Protein AF-W2Y276-F1 (afdb_monomer)

Mean predicted aligned error: 11.39 Å

Foldseek 3Di:
DDDPVVVVVVCVVVVVPVVVVVVVVVVVVCVVAPPVLVVLLLLLVLLLLQLCVVPPVLFFDPVQVVPDDPVQWDDPVPRDTTGDSVSSSVCCVVCVPDQGGDPVRDDPVSVVVVQVPDADPVRHHDDPVVVVSSVVSVVVSVD

Solvent-accessible surface area (backbone atoms only — not comparable to full-atom values): 8302 Å² total; per-residue (Å²): 133,80,78,61,64,68,71,51,50,62,52,62,76,69,62,65,48,74,70,48,55,53,51,49,51,49,51,52,56,57,68,74,46,55,70,70,57,50,52,51,25,48,53,35,39,17,47,50,51,26,48,31,56,70,78,40,48,78,29,39,20,70,66,45,62,71,66,61,50,77,87,28,46,39,80,68,84,79,87,47,74,33,51,36,44,68,39,43,41,51,47,50,70,78,37,76,87,58,60,65,53,29,73,90,63,52,53,73,66,56,53,52,49,51,63,71,67,50,58,35,100,86,71,42,74,60,59,69,68,57,56,51,50,43,53,53,11,48,59,62,72,79,108

Structure (mmCIF, N/CA/C/O backbone):
data_AF-W2Y276-F1
#
_entry.id   AF-W2Y276-F1
#
loop_
_atom_site.group_PDB
_atom_site.id
_atom_site.type_symbol
_atom_site.label_atom_id
_atom_site.label_alt_id
_atom_site.label_comp_id
_atom_site.label_asym_id
_atom_site.label_entity_id
_atom_site.label_seq_id
_atom_site.pdbx_PDB_ins_code
_atom_site.Cartn_x
_atom_site.Cartn_y
_atom_site.Cartn_z
_atom_site.occupancy
_atom_site.B_iso_or_equiv
_atom_site.auth_seq_id
_atom_site.auth_comp_id
_atom_site.auth_asym_id
_atom_site.auth_atom_id
_atom_site.pdbx_PDB_model_num
ATOM 1 N N . MET A 1 1 ? 47.615 -17.924 18.553 1.00 43.09 1 MET A N 1
ATOM 2 C CA . MET A 1 1 ? 47.597 -17.860 17.083 1.00 43.09 1 MET A CA 1
ATOM 3 C C . MET A 1 1 ? 47.116 -16.460 16.778 1.00 43.09 1 MET A C 1
ATOM 5 O O . MET A 1 1 ? 45.918 -16.212 16.811 1.00 43.09 1 MET A O 1
ATOM 9 N N . GLU A 1 2 ? 48.075 -15.536 16.759 1.00 45.12 2 GLU A N 1
ATOM 10 C CA . GLU A 1 2 ? 47.849 -14.126 16.449 1.00 45.12 2 GLU A CA 1
ATOM 11 C C . GLU A 1 2 ? 47.286 -14.057 15.032 1.00 45.12 2 GLU A C 1
ATOM 13 O O . GLU A 1 2 ? 47.772 -14.748 14.137 1.00 45.12 2 GLU A O 1
ATOM 18 N N . LEU A 1 3 ? 46.184 -13.328 14.876 1.00 49.22 3 LEU A N 1
ATOM 19 C CA . LEU A 1 3 ? 45.685 -12.982 13.558 1.00 49.22 3 LEU A CA 1
ATOM 20 C C . LEU A 1 3 ? 46.726 -12.052 12.950 1.00 49.22 3 LEU A C 1
ATOM 22 O O . LEU A 1 3 ? 47.004 -10.998 13.515 1.00 49.22 3 LEU A O 1
ATOM 26 N N . ASP A 1 4 ? 47.310 -12.529 11.862 1.00 52.59 4 ASP A N 1
ATOM 27 C CA . ASP A 1 4 ? 48.303 -11.875 11.029 1.00 52.59 4 ASP A CA 1
ATOM 28 C C . ASP A 1 4 ? 47.882 -10.426 10.738 1.00 52.59 4 ASP A C 1
ATOM 30 O O . ASP A 1 4 ? 46.882 -10.192 10.053 1.00 52.59 4 ASP A O 1
ATOM 34 N N . GLU A 1 5 ? 48.580 -9.456 11.337 1.00 55.66 5 GLU A N 1
ATOM 35 C CA . GLU A 1 5 ? 48.293 -8.022 11.168 1.00 55.66 5 GLU A CA 1
ATOM 36 C C . GLU A 1 5 ? 48.428 -7.584 9.701 1.00 55.66 5 GLU A C 1
ATOM 38 O O . GLU A 1 5 ? 47.757 -6.646 9.274 1.00 55.66 5 GLU A O 1
ATOM 43 N N . GLU A 1 6 ? 49.183 -8.346 8.907 1.00 52.84 6 GLU A N 1
ATOM 44 C CA . GLU A 1 6 ? 49.385 -8.148 7.471 1.00 52.84 6 GLU A CA 1
ATOM 45 C C . GLU A 1 6 ? 48.077 -8.344 6.676 1.00 52.84 6 GLU A C 1
ATOM 47 O O . GLU A 1 6 ? 47.782 -7.604 5.742 1.00 52.84 6 GLU A O 1
ATOM 52 N N . ALA A 1 7 ? 47.196 -9.249 7.123 1.00 52.47 7 ALA A N 1
ATOM 53 C CA . ALA A 1 7 ? 45.885 -9.444 6.505 1.00 52.47 7 ALA A CA 1
ATOM 54 C C . ALA A 1 7 ? 44.876 -8.342 6.864 1.00 52.47 7 ALA A C 1
ATOM 56 O O . ALA A 1 7 ? 43.783 -8.329 6.309 1.00 52.47 7 ALA A O 1
ATOM 57 N N . LYS A 1 8 ? 45.186 -7.455 7.816 1.00 50.66 8 LYS A N 1
ATOM 58 C CA . LYS A 1 8 ? 44.346 -6.302 8.168 1.00 50.66 8 LYS A CA 1
ATOM 59 C C . LYS A 1 8 ? 44.748 -5.057 7.379 1.00 50.66 8 LYS A C 1
ATOM 61 O O . LYS A 1 8 ? 43.860 -4.325 6.954 1.00 50.66 8 LYS A O 1
ATOM 66 N N . GLU A 1 9 ? 46.046 -4.864 7.145 1.00 50.53 9 GLU A N 1
ATOM 67 C CA . GLU A 1 9 ? 46.570 -3.749 6.344 1.00 50.53 9 GLU A CA 1
ATOM 68 C C . GLU A 1 9 ? 46.133 -3.827 4.871 1.00 50.53 9 GLU A C 1
ATOM 70 O O . GLU A 1 9 ? 45.728 -2.807 4.316 1.00 50.53 9 GLU A O 1
ATOM 75 N N . ASP A 1 10 ? 46.057 -5.025 4.277 1.00 49.03 10 ASP A N 1
ATOM 76 C CA . ASP A 1 10 ? 45.583 -5.213 2.890 1.00 49.03 10 ASP A CA 1
ATOM 77 C C . ASP A 1 10 ? 44.111 -4.788 2.676 1.00 49.03 10 ASP A C 1
ATOM 79 O O . ASP A 1 10 ? 43.718 -4.360 1.586 1.00 49.03 10 ASP A O 1
ATOM 83 N N . PHE A 1 11 ? 43.264 -4.886 3.712 1.00 49.56 11 PHE A N 1
ATOM 84 C CA . PHE A 1 11 ? 41.872 -4.419 3.628 1.00 49.56 11 PHE A CA 1
ATOM 85 C C . PHE A 1 11 ? 41.758 -2.894 3.732 1.00 49.56 11 PHE A C 1
ATOM 87 O O . PHE A 1 11 ? 40.855 -2.317 3.120 1.00 49.56 11 PHE A O 1
ATOM 94 N N . ASP A 1 12 ? 42.667 -2.249 4.465 1.00 52.09 12 ASP A N 1
ATOM 95 C CA . ASP A 1 12 ? 42.699 -0.795 4.625 1.00 52.09 12 ASP A CA 1
ATOM 96 C C . ASP A 1 12 ? 43.388 -0.098 3.428 1.00 52.09 12 ASP A C 1
ATOM 98 O O . ASP A 1 12 ? 42.962 0.989 3.026 1.00 52.09 12 ASP A O 1
ATOM 102 N N . GLU A 1 13 ? 44.380 -0.728 2.779 1.00 52.88 13 GLU A N 1
ATOM 103 C CA . GLU A 1 13 ? 45.122 -0.159 1.635 1.00 52.88 13 GLU A CA 1
ATOM 104 C C . GLU A 1 13 ? 44.274 -0.045 0.349 1.00 52.88 13 GLU A C 1
ATOM 106 O O . GLU A 1 13 ? 44.487 0.847 -0.478 1.00 52.88 13 GLU A O 1
ATOM 111 N N . HIS A 1 14 ? 43.240 -0.878 0.193 1.00 50.50 14 HIS A N 1
ATOM 112 C CA . HIS A 1 14 ? 42.338 -0.836 -0.965 1.00 50.50 14 HIS A CA 1
ATOM 113 C C . HIS A 1 14 ? 41.112 0.073 -0.810 1.00 50.50 14 HIS A C 1
ATOM 115 O O . HIS A 1 14 ? 40.259 0.098 -1.698 1.00 50.50 14 HIS A O 1
ATOM 121 N N . GLY A 1 15 ? 41.016 0.856 0.270 1.00 46.41 15 GLY A N 1
ATOM 122 C CA . GLY A 1 15 ? 39.964 1.869 0.423 1.00 46.41 15 GLY A CA 1
ATOM 123 C C . GLY A 1 15 ? 38.539 1.305 0.489 1.00 46.41 15 GLY A C 1
ATOM 124 O O . GLY A 1 15 ? 37.578 2.068 0.426 1.00 46.41 15 GLY A O 1
ATOM 125 N N . LEU A 1 16 ? 38.389 -0.011 0.675 1.00 50.06 16 LEU A N 1
ATOM 126 C CA . LEU A 1 16 ? 37.110 -0.702 0.854 1.00 50.06 16 LEU A CA 1
ATOM 127 C C . LEU A 1 16 ? 36.616 -0.567 2.305 1.00 50.06 16 LEU A C 1
ATOM 129 O O . LEU A 1 16 ? 36.097 -1.513 2.902 1.00 50.06 16 LEU A O 1
ATOM 133 N N . GLY A 1 17 ? 36.789 0.621 2.890 1.00 49.16 17 GLY A N 1
ATOM 134 C CA . GLY A 1 17 ? 36.160 0.979 4.153 1.00 49.16 17 GLY A CA 1
ATOM 135 C C . GLY A 1 17 ? 34.643 0.881 4.000 1.00 49.16 17 GLY A C 1
ATOM 136 O O . GLY A 1 17 ? 34.104 1.158 2.931 1.00 49.16 17 GLY A O 1
ATOM 137 N N . GLY A 1 18 ? 33.934 0.477 5.056 1.00 53.69 18 GLY A N 1
ATOM 138 C CA . GLY A 1 18 ? 32.495 0.165 5.010 1.00 53.69 18 GLY A CA 1
ATOM 139 C C . GLY A 1 18 ? 31.577 1.242 4.399 1.00 53.69 18 GLY A C 1
ATOM 140 O O . GLY A 1 18 ? 30.468 0.913 3.987 1.00 53.69 18 GLY A O 1
ATOM 141 N N . GLU A 1 19 ? 32.035 2.492 4.273 1.00 56.81 19 GLU A N 1
ATOM 142 C CA . GLU A 1 19 ? 31.336 3.570 3.557 1.00 56.81 19 GLU A CA 1
ATOM 143 C C . GLU A 1 19 ? 31.265 3.353 2.028 1.00 56.81 19 GLU A C 1
ATOM 145 O O . GLU A 1 19 ? 30.272 3.732 1.404 1.00 56.81 19 GLU A O 1
ATOM 150 N N . ASP A 1 20 ? 32.262 2.698 1.419 1.00 70.56 20 ASP A N 1
ATOM 151 C CA . ASP A 1 20 ? 32.303 2.412 -0.024 1.00 70.56 20 ASP A CA 1
ATOM 152 C C . ASP A 1 20 ? 31.335 1.279 -0.401 1.00 70.56 20 ASP A C 1
ATOM 154 O O . ASP A 1 20 ? 30.623 1.353 -1.404 1.00 70.56 20 ASP A O 1
ATOM 158 N N . LEU A 1 21 ? 31.190 0.264 0.457 1.00 75.31 21 LEU A N 1
ATOM 159 C CA . LEU A 1 21 ? 30.235 -0.820 0.222 1.00 75.31 21 LEU A CA 1
ATOM 160 C C . LEU A 1 21 ? 28.781 -0.326 0.284 1.00 75.31 21 LEU A C 1
ATOM 162 O O . LEU A 1 21 ? 27.975 -0.689 -0.575 1.00 75.31 21 LEU A O 1
ATOM 166 N N . ASP A 1 22 ? 28.439 0.525 1.254 1.00 77.44 22 ASP A N 1
ATOM 167 C CA . ASP A 1 22 ? 27.102 1.122 1.349 1.00 77.44 22 ASP A CA 1
ATOM 168 C C . ASP A 1 22 ? 26.806 2.027 0.142 1.00 77.44 22 ASP A C 1
ATOM 170 O O . ASP A 1 22 ? 25.717 1.955 -0.438 1.00 77.44 22 ASP A O 1
ATOM 174 N N . ALA A 1 23 ? 27.786 2.819 -0.304 1.00 75.56 23 ALA A N 1
ATOM 175 C CA . ALA A 1 23 ? 27.665 3.643 -1.504 1.00 75.56 23 ALA A CA 1
ATOM 176 C C . ALA A 1 23 ? 27.480 2.796 -2.775 1.00 75.56 23 ALA A C 1
ATOM 178 O O . ALA A 1 23 ? 26.628 3.110 -3.610 1.00 75.56 23 ALA A O 1
ATOM 179 N N . GLN A 1 24 ? 28.213 1.689 -2.909 1.00 73.50 24 GLN A N 1
ATOM 180 C CA . GLN A 1 24 ? 28.071 0.749 -4.022 1.00 73.50 24 GLN A CA 1
ATOM 181 C C . GLN A 1 24 ? 26.726 0.014 -3.989 1.00 73.50 24 GLN A C 1
ATOM 183 O O . GLN A 1 24 ? 26.083 -0.147 -5.030 1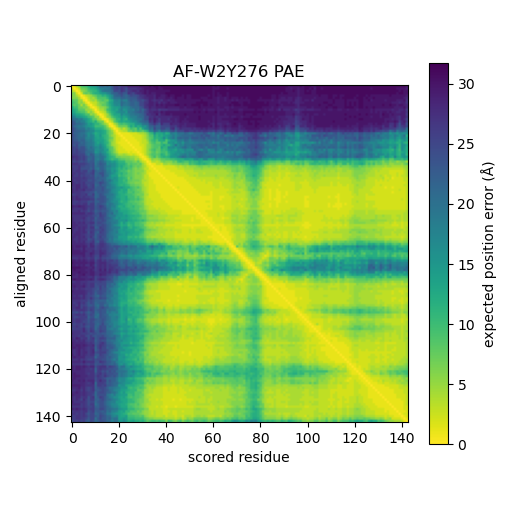.00 73.50 24 GLN A O 1
ATOM 188 N N . ILE A 1 25 ? 26.248 -0.383 -2.808 1.00 71.38 25 ILE A N 1
ATOM 189 C CA . ILE A 1 25 ? 24.921 -0.980 -2.629 1.00 71.38 25 ILE A CA 1
ATOM 190 C C . ILE A 1 25 ? 23.834 0.015 -3.043 1.00 71.38 25 ILE A C 1
ATOM 192 O O . ILE A 1 25 ? 22.909 -0.361 -3.769 1.00 71.38 25 ILE A O 1
ATOM 196 N N . GLU A 1 26 ? 23.935 1.278 -2.628 1.00 70.94 26 GLU A N 1
ATOM 197 C CA . GLU A 1 26 ? 22.985 2.315 -3.034 1.00 70.94 26 GLU A CA 1
ATOM 198 C C . GLU A 1 26 ? 23.080 2.632 -4.532 1.00 70.94 26 GLU A C 1
ATOM 200 O O . GLU A 1 26 ? 22.047 2.750 -5.195 1.00 70.94 26 GLU A O 1
ATOM 205 N N . ALA A 1 27 ? 24.279 2.647 -5.117 1.00 68.94 27 ALA A N 1
ATOM 206 C CA . ALA A 1 27 ? 24.467 2.793 -6.559 1.00 68.94 27 ALA A CA 1
ATOM 207 C C . ALA A 1 27 ? 23.792 1.648 -7.334 1.00 68.94 27 ALA A C 1
ATOM 209 O O . ALA A 1 27 ? 23.027 1.892 -8.271 1.00 68.94 27 ALA A O 1
ATOM 210 N N . VAL A 1 28 ? 23.977 0.397 -6.905 1.00 67.00 28 VAL A N 1
ATOM 211 C CA . VAL A 1 28 ? 23.333 -0.777 -7.510 1.00 67.00 28 VAL A CA 1
ATOM 212 C C . VAL A 1 28 ? 21.813 -0.726 -7.335 1.00 67.00 28 VAL A C 1
ATOM 214 O O . VAL A 1 28 ? 21.084 -0.912 -8.310 1.00 67.00 28 VAL A O 1
ATOM 217 N N . LYS A 1 29 ? 21.300 -0.407 -6.140 1.00 64.88 29 LYS A N 1
ATOM 218 C CA . LYS A 1 29 ? 19.852 -0.232 -5.909 1.00 64.88 29 LYS A CA 1
ATOM 219 C C . LYS A 1 29 ? 19.261 0.856 -6.804 1.00 64.88 29 LYS A C 1
ATOM 221 O O . LYS A 1 29 ? 18.194 0.646 -7.385 1.00 64.88 29 LYS A O 1
ATOM 226 N N . SER A 1 30 ? 19.962 1.982 -6.943 1.00 62.66 30 SER A N 1
ATOM 227 C CA . SER A 1 30 ? 19.536 3.114 -7.769 1.00 62.66 30 SER A CA 1
ATOM 228 C C . SER A 1 30 ? 19.524 2.785 -9.269 1.00 62.66 30 SER A C 1
ATOM 230 O O . SER A 1 30 ? 18.701 3.324 -10.009 1.00 62.66 30 SER A O 1
ATOM 232 N N . ASN A 1 31 ? 20.352 1.826 -9.697 1.00 63.34 31 ASN A N 1
ATOM 233 C CA . ASN A 1 31 ? 20.427 1.346 -11.077 1.00 63.34 31 ASN A CA 1
ATOM 234 C C . ASN A 1 31 ? 19.399 0.253 -11.428 1.00 63.34 31 ASN A C 1
ATOM 236 O O . ASN A 1 31 ? 19.079 0.078 -12.602 1.00 63.34 31 ASN A O 1
ATOM 240 N N . ILE A 1 32 ? 18.854 -0.484 -10.451 1.00 69.44 32 ILE A N 1
ATOM 241 C CA . ILE A 1 32 ? 17.925 -1.603 -10.723 1.00 69.44 32 ILE A CA 1
ATOM 242 C C . ILE A 1 32 ? 16.503 -1.110 -11.034 1.00 69.44 32 ILE A C 1
ATOM 244 O O . ILE A 1 32 ? 15.782 -1.737 -11.813 1.00 69.44 32 ILE A O 1
ATOM 248 N N . ILE A 1 33 ? 16.066 0.004 -10.436 1.00 77.31 33 ILE A N 1
ATOM 249 C CA . ILE A 1 33 ? 14.708 0.534 -10.621 1.00 77.31 33 ILE A CA 1
ATOM 250 C C . ILE A 1 33 ? 14.774 2.035 -10.868 1.00 77.31 33 ILE A C 1
ATOM 252 O O . ILE A 1 33 ? 15.081 2.811 -9.969 1.00 77.31 33 ILE A O 1
ATOM 256 N N . GLY A 1 34 ? 14.375 2.464 -12.067 1.00 80.75 34 GLY A N 1
ATOM 257 C CA . GLY A 1 34 ? 14.252 3.889 -12.367 1.00 80.75 34 GLY A CA 1
ATOM 258 C C . GLY A 1 34 ? 13.300 4.609 -11.399 1.00 80.75 34 GLY A C 1
ATOM 259 O O . GLY A 1 34 ? 12.258 4.074 -11.007 1.00 80.75 34 GLY A O 1
ATOM 260 N N . SER A 1 35 ? 13.617 5.859 -11.059 1.00 82.19 35 SER A N 1
ATOM 261 C CA . SER A 1 35 ? 12.896 6.686 -10.070 1.00 82.19 35 SER A CA 1
ATOM 262 C C . SER A 1 35 ? 11.375 6.756 -10.286 1.00 82.19 35 SER A C 1
ATOM 264 O O . SER A 1 35 ? 10.583 6.720 -9.335 1.00 82.19 35 SER A O 1
ATOM 266 N N . LYS A 1 36 ? 10.941 6.798 -11.551 1.00 86.44 36 LYS A N 1
ATOM 267 C CA . LYS A 1 36 ? 9.525 6.767 -11.942 1.00 86.44 36 LYS A CA 1
ATOM 268 C C . LYS A 1 36 ? 8.845 5.462 -11.522 1.00 86.44 36 LYS A C 1
ATOM 270 O O . LYS A 1 36 ? 7.744 5.489 -10.972 1.00 86.44 36 LYS A O 1
ATOM 275 N N . THR A 1 37 ? 9.505 4.335 -11.758 1.00 85.62 37 THR A N 1
ATOM 276 C CA . THR A 1 37 ? 9.012 2.999 -11.412 1.00 85.62 37 THR A CA 1
ATOM 277 C C . THR A 1 37 ? 9.002 2.803 -9.896 1.00 85.62 37 THR A C 1
ATOM 279 O O . THR A 1 37 ? 7.994 2.357 -9.353 1.00 85.62 37 THR A O 1
ATOM 282 N N . ALA A 1 38 ? 10.045 3.253 -9.191 1.00 84.81 38 ALA A N 1
ATOM 283 C CA . ALA A 1 38 ? 10.082 3.235 -7.727 1.00 84.81 38 ALA A CA 1
ATOM 284 C C . ALA A 1 38 ? 8.912 4.033 -7.119 1.00 84.81 38 ALA A C 1
ATOM 286 O O . ALA A 1 38 ? 8.199 3.554 -6.236 1.00 84.81 38 ALA A O 1
ATOM 287 N N . THR A 1 39 ? 8.630 5.220 -7.663 1.00 87.56 39 THR A N 1
ATOM 288 C CA . THR A 1 39 ? 7.478 6.036 -7.247 1.00 87.56 39 THR A CA 1
ATOM 289 C C . THR A 1 39 ? 6.144 5.333 -7.513 1.00 87.56 39 THR A C 1
ATOM 291 O O . THR A 1 39 ? 5.222 5.420 -6.698 1.00 87.56 39 THR A O 1
ATOM 294 N N . MET A 1 40 ? 6.020 4.626 -8.640 1.00 89.69 40 MET A N 1
ATOM 295 C CA . MET A 1 40 ? 4.825 3.845 -8.960 1.00 89.69 40 MET A CA 1
ATOM 296 C C . MET A 1 40 ? 4.595 2.726 -7.938 1.00 89.69 40 MET A C 1
ATOM 298 O O . MET A 1 40 ? 3.468 2.565 -7.464 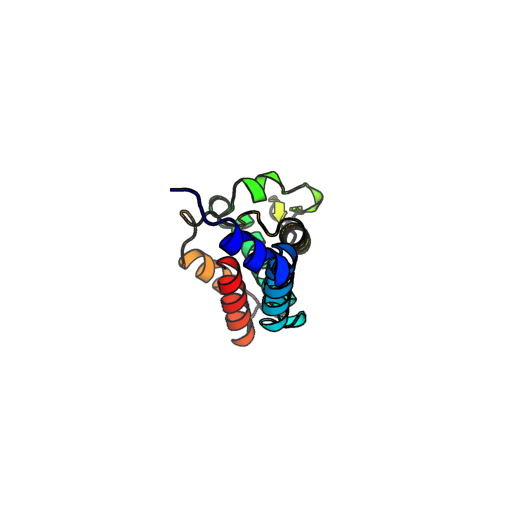1.00 89.69 40 MET A O 1
ATOM 302 N N . TYR A 1 41 ? 5.649 2.004 -7.554 1.00 90.06 41 TYR A N 1
ATOM 303 C CA . TYR A 1 41 ? 5.562 0.948 -6.547 1.00 90.06 41 TYR A CA 1
ATOM 304 C C . TYR A 1 41 ? 5.210 1.496 -5.170 1.00 90.06 41 TYR A C 1
ATOM 306 O O . TYR A 1 41 ? 4.278 0.990 -4.552 1.00 90.06 41 TYR A O 1
ATOM 314 N N . LEU A 1 42 ? 5.844 2.587 -4.731 1.00 90.19 42 LEU A N 1
ATOM 315 C CA . LEU A 1 42 ? 5.502 3.238 -3.462 1.00 90.19 42 LEU A CA 1
ATOM 316 C C . LEU A 1 42 ? 4.028 3.649 -3.403 1.00 90.19 42 LEU A C 1
ATOM 318 O O . LEU A 1 42 ? 3.366 3.436 -2.389 1.00 90.19 42 LEU A O 1
ATOM 322 N N . ARG A 1 43 ? 3.473 4.180 -4.498 1.00 90.62 43 ARG A N 1
ATOM 323 C CA . ARG A 1 43 ? 2.039 4.504 -4.574 1.00 90.62 43 ARG A CA 1
ATOM 324 C C . ARG A 1 43 ? 1.149 3.261 -4.529 1.00 90.62 43 ARG A C 1
ATOM 326 O O . ARG A 1 43 ? 0.098 3.304 -3.894 1.00 90.62 43 ARG A O 1
ATOM 333 N N . GLY A 1 44 ? 1.546 2.177 -5.196 1.00 91.56 44 GLY A N 1
ATOM 334 C CA . GLY A 1 44 ? 0.840 0.894 -5.142 1.00 91.56 44 GLY A CA 1
ATOM 335 C C . GLY A 1 44 ? 0.820 0.310 -3.728 1.00 91.56 44 GLY A C 1
ATOM 336 O O . GLY A 1 44 ? -0.251 -0.015 -3.219 1.00 91.56 44 GLY A O 1
ATOM 337 N N . MET A 1 45 ? 1.978 0.282 -3.064 1.00 92.50 45 MET A N 1
ATOM 338 C CA . MET A 1 45 ? 2.119 -0.142 -1.669 1.00 92.50 45 MET A CA 1
ATOM 339 C C . MET A 1 45 ? 1.281 0.731 -0.733 1.00 92.50 45 MET A C 1
ATOM 341 O O . MET A 1 45 ? 0.495 0.207 0.046 1.00 92.50 45 MET A O 1
ATOM 345 N N . SER A 1 46 ? 1.353 2.058 -0.871 1.00 91.94 46 SER A N 1
ATOM 346 C CA . SER A 1 46 ? 0.597 2.989 -0.021 1.00 91.94 46 SER A CA 1
ATOM 347 C C . SER A 1 46 ? -0.915 2.767 -0.109 1.00 91.94 46 SER A C 1
ATOM 349 O O . SER A 1 46 ? -1.608 2.785 0.904 1.00 91.94 46 SER A O 1
ATOM 351 N N . ARG A 1 47 ? -1.435 2.506 -1.317 1.00 92.25 47 ARG A N 1
ATOM 352 C CA . ARG A 1 47 ? -2.850 2.153 -1.510 1.00 92.25 47 ARG A CA 1
ATOM 353 C C . ARG A 1 47 ? -3.206 0.813 -0.885 1.00 92.25 47 ARG A C 1
ATOM 355 O O . ARG A 1 47 ? -4.288 0.690 -0.325 1.00 92.25 47 ARG A O 1
ATOM 362 N N . TYR A 1 48 ? -2.321 -0.176 -0.978 1.00 93.00 48 TYR A N 1
ATOM 363 C CA . TYR A 1 48 ? -2.560 -1.472 -0.353 1.00 93.00 48 TYR A CA 1
ATOM 364 C C . TYR A 1 48 ? -2.605 -1.374 1.174 1.00 93.00 48 TYR A C 1
ATOM 366 O O . TYR A 1 48 ? -3.506 -1.925 1.795 1.00 93.00 48 TYR A O 1
ATOM 374 N N . ILE A 1 49 ? -1.689 -0.615 1.773 1.00 93.06 49 ILE A N 1
ATOM 375 C CA . ILE A 1 49 ? -1.677 -0.360 3.216 1.00 93.06 49 ILE A CA 1
ATOM 376 C C . ILE A 1 49 ? -2.934 0.396 3.661 1.00 93.06 49 ILE A C 1
ATOM 378 O O . ILE A 1 49 ? -3.549 0.011 4.652 1.00 93.06 49 ILE A O 1
ATOM 382 N N . ALA A 1 50 ? -3.362 1.418 2.912 1.00 91.56 50 ALA A N 1
ATOM 383 C CA . ALA A 1 50 ? -4.617 2.113 3.195 1.00 91.56 50 ALA A CA 1
ATOM 384 C C . ALA A 1 50 ? -5.825 1.163 3.122 1.00 91.56 50 ALA A C 1
ATOM 386 O O . ALA A 1 50 ? -6.673 1.164 4.009 1.00 91.56 50 ALA A O 1
ATOM 387 N N . TRP A 1 51 ? -5.862 0.283 2.117 1.00 92.56 51 TRP A N 1
ATOM 388 C CA . TRP A 1 51 ?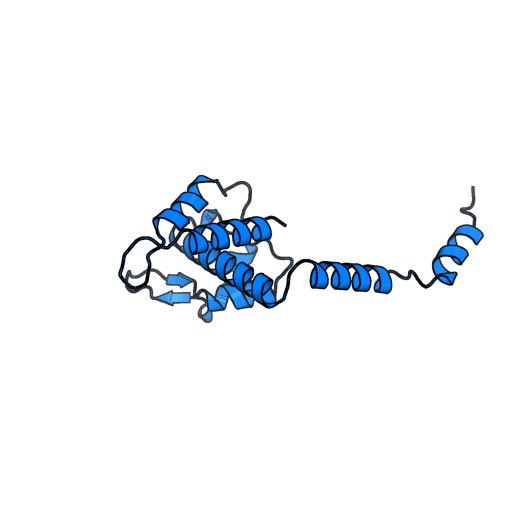 -6.904 -0.735 1.999 1.00 92.56 51 TRP A CA 1
ATOM 389 C C . TRP A 1 51 ? -6.884 -1.732 3.164 1.00 92.56 51 TRP A C 1
ATOM 391 O O . TRP A 1 51 ? -7.939 -2.045 3.716 1.00 92.56 51 TRP A O 1
ATOM 401 N N . LEU A 1 52 ? -5.702 -2.204 3.575 1.00 93.06 52 LEU A N 1
ATOM 402 C CA . LEU A 1 52 ? -5.545 -3.089 4.730 1.00 93.06 52 LEU A CA 1
ATOM 403 C C . LEU A 1 52 ? -6.002 -2.417 6.021 1.00 93.06 52 LEU A C 1
ATOM 405 O O . LEU A 1 52 ? -6.634 -3.071 6.839 1.00 93.06 52 LEU A O 1
ATOM 409 N N . TYR A 1 53 ? -5.737 -1.127 6.207 1.00 91.69 53 TYR A N 1
ATOM 410 C CA . TYR A 1 53 ? -6.194 -0.409 7.395 1.00 91.69 53 TYR A CA 1
ATOM 411 C C . TYR A 1 53 ? -7.715 -0.461 7.549 1.00 91.69 53 TYR A C 1
ATOM 413 O O . TYR A 1 53 ? -8.203 -0.737 8.642 1.00 91.69 53 TYR A O 1
ATOM 421 N N . THR A 1 54 ? -8.444 -0.276 6.448 1.00 88.94 54 THR A N 1
ATOM 422 C CA . THR A 1 54 ? -9.909 -0.331 6.434 1.00 88.94 54 THR A CA 1
ATOM 423 C C . THR A 1 54 ? -10.447 -1.764 6.52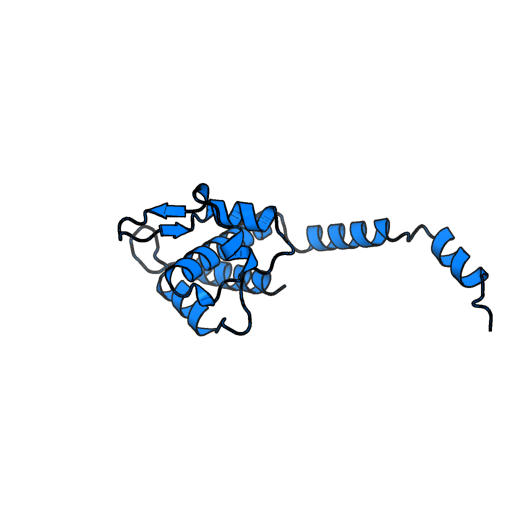5 1.00 88.94 54 THR A C 1
ATOM 425 O O . THR A 1 54 ? -11.397 -2.015 7.256 1.00 88.94 54 THR A O 1
ATOM 428 N N . ASN A 1 55 ? -9.855 -2.721 5.801 1.00 90.38 55 ASN A N 1
ATOM 429 C CA . ASN A 1 55 ? -10.470 -4.042 5.584 1.00 90.38 55 ASN A CA 1
ATOM 430 C C . ASN A 1 55 ? -9.865 -5.169 6.433 1.00 90.38 55 ASN A C 1
ATOM 432 O O . ASN A 1 55 ? -10.509 -6.191 6.662 1.00 90.38 55 ASN A O 1
ATOM 436 N N . LYS A 1 56 ? -8.613 -5.024 6.873 1.00 90.44 56 LYS A N 1
ATOM 437 C CA . LYS A 1 56 ? -7.865 -6.053 7.606 1.00 90.44 56 LYS A CA 1
ATOM 438 C C . LYS A 1 56 ? -6.750 -5.433 8.452 1.00 90.44 56 LYS A C 1
ATOM 440 O O . LYS A 1 56 ? -5.559 -5.689 8.255 1.00 90.44 56 LYS A O 1
ATOM 445 N N . ARG A 1 57 ? -7.143 -4.590 9.410 1.00 90.19 57 ARG A N 1
ATOM 446 C CA . ARG A 1 57 ? -6.215 -3.765 10.204 1.00 90.19 57 ARG A CA 1
ATOM 447 C C . ARG A 1 57 ? -5.167 -4.583 10.964 1.00 90.19 57 ARG A C 1
ATOM 449 O O . ARG A 1 57 ? -4.038 -4.136 11.119 1.00 90.19 57 ARG A O 1
ATOM 456 N N . ASN A 1 58 ? -5.511 -5.797 11.389 1.00 91.00 58 ASN A N 1
ATOM 457 C CA . ASN A 1 58 ? -4.598 -6.728 12.060 1.00 91.00 58 ASN A CA 1
ATOM 458 C C . ASN A 1 58 ? -3.465 -7.253 11.155 1.00 91.00 58 ASN A C 1
ATOM 460 O O . ASN A 1 58 ? -2.471 -7.776 11.650 1.00 91.00 58 ASN A O 1
ATOM 464 N N . GLY A 1 59 ? -3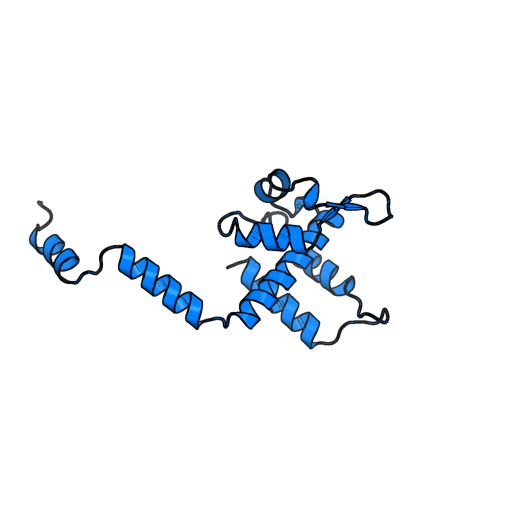.591 -7.095 9.834 1.00 91.31 59 GLY A N 1
ATOM 465 C CA . GLY A 1 59 ? -2.519 -7.361 8.879 1.00 91.31 59 GLY A CA 1
ATOM 466 C C . GLY A 1 59 ? -1.413 -6.300 8.873 1.00 91.31 59 GLY A C 1
ATOM 467 O O . GLY A 1 59 ? -0.360 -6.549 8.291 1.00 91.31 59 GLY A O 1
ATOM 468 N N . LEU A 1 60 ? -1.622 -5.141 9.506 1.00 92.81 60 LEU A N 1
ATOM 469 C CA . LEU A 1 60 ? -0.635 -4.062 9.605 1.00 92.81 60 LEU A CA 1
ATOM 470 C C . LEU A 1 60 ? 0.260 -4.226 10.834 1.00 92.81 60 LEU A C 1
ATOM 472 O O . LEU A 1 60 ? -0.171 -4.728 11.873 1.00 92.81 60 LEU A O 1
ATOM 476 N N . SER A 1 61 ? 1.518 -3.803 10.720 1.00 91.88 61 SER A N 1
ATOM 477 C CA . SER A 1 61 ? 2.464 -3.824 11.842 1.00 91.88 61 SER A CA 1
ATOM 478 C C . SER A 1 61 ? 2.034 -2.885 12.976 1.00 91.88 61 SER A C 1
ATOM 480 O O . SER A 1 61 ? 1.335 -1.890 12.759 1.00 91.88 61 SER A O 1
ATOM 482 N N . GLY A 1 62 ? 2.449 -3.207 14.203 1.00 90.12 62 GLY A N 1
ATOM 483 C CA . GLY A 1 62 ? 2.160 -2.366 15.366 1.00 90.12 62 GLY A CA 1
ATOM 484 C C . GLY A 1 62 ? 2.893 -1.027 15.298 1.00 90.12 62 GLY A C 1
ATOM 485 O O . GLY A 1 62 ? 2.350 -0.009 15.714 1.00 90.12 62 GLY A O 1
ATOM 486 N N . GLU A 1 63 ? 4.084 -1.015 14.706 1.00 88.62 63 GLU A N 1
ATOM 487 C CA . GLU A 1 63 ? 4.939 0.151 14.500 1.00 88.62 63 GLU A CA 1
ATOM 488 C C . GLU A 1 63 ? 4.300 1.137 13.526 1.00 88.62 63 GLU A C 1
ATOM 490 O O . GLU A 1 63 ? 4.200 2.322 13.840 1.00 88.62 63 GLU A O 1
ATOM 495 N N . LEU A 1 64 ? 3.799 0.646 12.383 1.00 89.00 64 LEU A N 1
ATOM 496 C CA . LEU A 1 64 ? 3.036 1.472 11.452 1.00 89.00 64 LEU A CA 1
ATOM 497 C C . LEU A 1 64 ? 1.822 2.056 12.167 1.00 89.00 64 LEU A C 1
ATOM 499 O O . LEU A 1 64 ? 1.651 3.267 12.160 1.00 89.00 64 LEU A O 1
ATOM 503 N N . LEU A 1 65 ? 1.005 1.209 12.806 1.00 89.00 65 LEU A N 1
ATOM 504 C CA . LEU A 1 65 ? -0.228 1.638 13.469 1.00 89.00 65 LEU A CA 1
ATOM 505 C C . LEU A 1 65 ? 0.020 2.671 14.575 1.00 89.00 65 LEU A C 1
ATOM 507 O O . LEU A 1 65 ? -0.775 3.596 14.710 1.00 89.00 65 LEU A O 1
ATOM 511 N N . SER A 1 66 ? 1.113 2.530 15.325 1.00 86.12 66 SER A N 1
ATOM 512 C CA . SER A 1 66 ? 1.520 3.472 16.377 1.00 86.12 66 SER A CA 1
ATOM 513 C C . SER A 1 66 ? 2.047 4.794 15.820 1.00 86.12 66 SER A C 1
ATOM 515 O O . SER A 1 66 ? 1.958 5.820 16.486 1.00 86.12 66 SER A O 1
ATOM 517 N N . ALA A 1 67 ? 2.602 4.783 14.608 1.00 81.62 67 ALA A N 1
ATOM 518 C CA . ALA A 1 67 ? 3.145 5.972 13.962 1.00 81.62 67 ALA A CA 1
ATOM 519 C C . ALA A 1 67 ? 2.100 6.784 13.177 1.00 81.62 67 ALA A C 1
ATOM 521 O O . ALA A 1 67 ? 2.387 7.911 12.762 1.00 81.62 67 ALA A O 1
ATOM 522 N N . LEU A 1 68 ? 0.896 6.239 12.962 1.00 77.94 68 LEU A N 1
ATOM 523 C CA . LEU A 1 68 ? -0.194 6.963 12.313 1.00 77.94 68 LEU A CA 1
ATOM 524 C C . LEU A 1 68 ? -0.666 8.108 13.212 1.00 77.94 68 LEU A C 1
ATOM 526 O O . LEU A 1 68 ? -1.176 7.891 14.306 1.00 77.94 68 LEU A O 1
ATOM 530 N N . ARG A 1 69 ? -0.504 9.335 12.720 1.00 72.06 69 ARG A N 1
ATOM 531 C CA . ARG A 1 69 ? -1.015 10.560 13.343 1.00 72.06 69 ARG A CA 1
ATOM 532 C C . ARG A 1 69 ? -2.374 10.928 12.747 1.00 72.06 69 ARG A C 1
ATOM 534 O O . ARG A 1 69 ? -2.702 10.484 11.646 1.00 72.06 69 ARG A O 1
ATOM 541 N N . ASP A 1 70 ? -3.118 11.800 13.423 1.00 71.25 70 ASP A N 1
ATOM 542 C CA . ASP A 1 70 ? -4.438 12.268 12.968 1.00 71.25 70 ASP A CA 1
ATOM 543 C C . ASP A 1 70 ? -4.405 12.875 11.555 1.00 71.25 70 ASP A C 1
ATOM 545 O O . ASP A 1 70 ? -5.346 12.721 10.780 1.00 71.25 70 ASP A O 1
ATOM 549 N N . ASP A 1 71 ? -3.296 13.508 11.159 1.00 71.69 71 ASP A N 1
ATOM 550 C CA . ASP A 1 71 ? -3.152 14.098 9.826 1.00 71.69 71 ASP A CA 1
ATOM 551 C C . ASP A 1 71 ? -3.068 13.051 8.699 1.00 71.69 71 ASP A C 1
ATOM 553 O O . ASP A 1 71 ? -3.375 13.371 7.545 1.00 71.69 71 ASP A O 1
ATOM 557 N N . ALA A 1 72 ? -2.712 11.804 9.027 1.00 76.50 72 ALA A N 1
ATOM 558 C CA . ALA A 1 72 ? -2.701 10.664 8.115 1.00 76.50 72 ALA A CA 1
ATOM 559 C C . ALA A 1 72 ? -4.090 10.038 7.916 1.00 76.50 72 ALA A C 1
ATOM 561 O O . ALA A 1 72 ? -4.232 9.164 7.059 1.00 76.50 72 ALA A O 1
ATOM 562 N N . LEU A 1 73 ? -5.100 10.487 8.663 1.00 81.25 73 LEU A N 1
ATOM 563 C CA . LEU A 1 73 ? -6.463 9.974 8.612 1.00 81.25 73 LEU A CA 1
ATOM 564 C C . LEU A 1 73 ? -7.398 10.963 7.901 1.00 81.25 73 LEU A C 1
ATOM 566 O O . LEU A 1 73 ? -7.210 12.183 7.949 1.00 81.25 73 LEU A O 1
ATOM 570 N N . GLU A 1 74 ? -8.394 10.435 7.201 1.00 80.69 74 GLU A N 1
ATOM 571 C CA . GLU A 1 74 ? -9.517 11.186 6.637 1.00 80.69 74 GLU A CA 1
ATOM 572 C C . GLU A 1 74 ? -10.838 10.491 6.956 1.00 80.69 74 GLU A C 1
ATOM 574 O O . GLU A 1 74 ? -10.901 9.263 7.005 1.00 80.69 74 GLU A O 1
ATOM 579 N N . ASP A 1 75 ? -11.884 11.284 7.182 1.00 73.12 75 ASP A N 1
ATOM 580 C CA . ASP A 1 75 ? -13.252 10.776 7.264 1.00 73.12 75 ASP A CA 1
ATOM 581 C C . ASP A 1 75 ? -13.655 10.240 5.886 1.00 73.12 75 ASP A C 1
ATOM 583 O O . ASP A 1 75 ? -13.606 10.965 4.889 1.00 73.12 75 ASP A O 1
ATOM 587 N N . ASP A 1 76 ? -14.008 8.958 5.824 1.00 70.31 76 ASP A N 1
ATOM 588 C CA . ASP A 1 76 ? -14.448 8.311 4.589 1.00 70.31 76 ASP A CA 1
ATOM 589 C C . ASP A 1 76 ? -15.953 8.478 4.316 1.00 70.31 76 ASP A C 1
ATOM 591 O O . ASP A 1 76 ? -16.478 7.926 3.347 1.00 70.31 76 ASP A O 1
ATOM 595 N N . GLY A 1 77 ? -16.653 9.249 5.154 1.00 62.12 77 GLY A N 1
ATOM 596 C CA . GLY A 1 77 ? -18.089 9.491 5.061 1.00 62.12 77 GLY A CA 1
ATOM 597 C C . GLY A 1 77 ? -18.944 8.320 5.551 1.00 62.12 77 GLY A C 1
ATOM 598 O O . GLY A 1 77 ? -20.171 8.404 5.499 1.00 62.12 77 GLY A O 1
ATOM 599 N N . THR A 1 78 ? -18.326 7.237 6.038 1.00 64.56 78 THR A N 1
ATOM 600 C CA . THR A 1 78 ? -19.007 6.077 6.639 1.00 64.56 78 THR A CA 1
ATOM 601 C C . THR A 1 78 ? -18.988 6.104 8.170 1.00 64.56 78 THR A C 1
ATOM 603 O O . THR A 1 78 ? -19.544 5.213 8.811 1.00 64.56 78 THR A O 1
ATOM 606 N N . GLY A 1 79 ? -18.378 7.137 8.765 1.00 57.31 79 GLY A N 1
ATOM 607 C CA . GLY A 1 79 ? -18.178 7.262 10.211 1.00 57.31 79 GLY A CA 1
ATOM 608 C C . GLY A 1 79 ? -16.918 6.557 10.723 1.00 57.31 79 GLY A C 1
ATOM 609 O O . GLY A 1 79 ? -16.674 6.555 11.930 1.00 57.31 79 GLY A O 1
ATOM 610 N N . TYR A 1 80 ? -16.108 5.986 9.825 1.00 59.22 80 TYR A N 1
ATOM 611 C CA . TYR A 1 80 ? -14.801 5.414 10.132 1.00 59.22 80 TYR A CA 1
ATOM 612 C C . TYR A 1 80 ? -13.682 6.278 9.538 1.00 59.22 80 TYR A C 1
ATOM 614 O O . TYR A 1 80 ? -13.817 6.898 8.487 1.00 59.22 80 TYR A O 1
ATOM 622 N N . LEU A 1 81 ? -12.542 6.330 10.230 1.00 70.50 81 LEU A N 1
ATOM 623 C CA . LEU A 1 81 ? -11.349 6.974 9.689 1.00 70.50 81 LEU A CA 1
ATOM 624 C C . LEU A 1 81 ? -10.686 6.032 8.680 1.00 70.50 81 LEU A C 1
ATOM 626 O O . LEU A 1 81 ? -10.442 4.863 8.980 1.00 70.50 81 LEU A O 1
ATOM 630 N N . SER A 1 82 ? -10.357 6.553 7.503 1.00 79.44 82 SER A N 1
ATOM 631 C CA . SER A 1 82 ? -9.550 5.877 6.489 1.00 79.44 82 SER A CA 1
ATOM 632 C C . SER A 1 82 ? -8.153 6.488 6.415 1.00 79.44 82 SER A C 1
ATOM 634 O O . SER A 1 82 ? -7.919 7.628 6.818 1.00 79.44 82 SER A O 1
ATOM 636 N N . LEU A 1 83 ? -7.187 5.712 5.927 1.00 84.25 83 LEU A N 1
ATOM 637 C CA . LEU A 1 83 ? -5.819 6.189 5.760 1.00 84.25 83 LEU A CA 1
ATOM 638 C C . LEU A 1 83 ? -5.660 6.976 4.460 1.00 84.25 83 LEU A C 1
ATOM 640 O O . LEU A 1 83 ? -5.816 6.427 3.366 1.00 84.25 83 LEU A O 1
ATOM 644 N N . LYS A 1 84 ? -5.178 8.216 4.571 1.00 87.56 84 LYS A N 1
ATOM 645 C CA . LYS A 1 84 ? -4.722 8.997 3.421 1.00 87.56 84 LYS A CA 1
ATOM 646 C C . LYS A 1 84 ? -3.547 8.290 2.768 1.00 87.56 84 LYS A C 1
ATOM 648 O O . LYS A 1 84 ? -2.470 8.167 3.355 1.00 87.56 84 LYS A O 1
ATOM 653 N N . VAL A 1 85 ? -3.690 7.948 1.489 1.00 87.12 85 VAL A N 1
ATOM 654 C CA . VAL A 1 85 ? -2.606 7.348 0.687 1.00 87.12 85 VAL A CA 1
ATOM 655 C C . VAL A 1 85 ? -1.328 8.196 0.738 1.00 87.12 85 VAL A C 1
ATOM 657 O O . VAL A 1 85 ? -0.229 7.650 0.797 1.00 87.12 85 VAL A O 1
ATOM 660 N N . ASN A 1 86 ? -1.453 9.527 0.752 1.00 86.69 86 ASN A N 1
ATOM 661 C CA . ASN A 1 86 ? -0.303 10.430 0.856 1.00 86.69 86 ASN A CA 1
ATOM 662 C C . ASN A 1 86 ? 0.362 10.403 2.241 1.00 86.69 86 ASN A C 1
ATOM 664 O O . ASN A 1 86 ? 1.582 10.538 2.317 1.00 86.69 86 ASN A O 1
ATOM 668 N N . GLY A 1 87 ? -0.411 10.199 3.314 1.00 86.38 87 GLY A N 1
ATOM 669 C CA . GLY A 1 87 ? 0.125 10.032 4.666 1.00 86.38 87 GLY A CA 1
ATOM 670 C C . GLY A 1 87 ? 0.959 8.757 4.772 1.00 86.38 87 GLY A C 1
ATOM 671 O O . GLY A 1 87 ? 2.095 8.796 5.239 1.00 86.38 87 GLY A O 1
ATOM 672 N N . VAL A 1 88 ? 0.447 7.655 4.217 1.00 88.81 88 VAL A N 1
ATOM 673 C CA . VAL A 1 88 ? 1.190 6.391 4.122 1.00 88.81 88 VAL A CA 1
ATOM 674 C C . VAL A 1 88 ? 2.444 6.545 3.259 1.00 88.81 88 VAL A C 1
ATOM 676 O O . VAL A 1 88 ? 3.521 6.115 3.655 1.00 88.81 88 VAL A O 1
ATOM 679 N N . LEU A 1 89 ? 2.339 7.200 2.100 1.00 89.44 89 LEU A N 1
ATOM 680 C CA . LEU A 1 89 ? 3.483 7.423 1.214 1.00 89.44 89 LEU A CA 1
ATOM 681 C C . LEU A 1 89 ? 4.609 8.199 1.908 1.00 89.44 89 LEU A C 1
ATOM 683 O O . LEU A 1 89 ? 5.781 7.860 1.736 1.00 89.44 89 LEU A O 1
ATOM 687 N N . ARG A 1 90 ? 4.258 9.242 2.670 1.00 88.12 90 ARG A N 1
ATOM 688 C CA . ARG A 1 90 ? 5.210 10.012 3.479 1.00 88.12 90 ARG A CA 1
ATOM 689 C C . ARG A 1 90 ? 5.861 9.116 4.534 1.00 88.12 90 ARG A C 1
ATOM 691 O O . ARG A 1 90 ? 7.084 9.055 4.584 1.00 88.12 90 ARG A O 1
ATOM 698 N N . PHE A 1 91 ? 5.059 8.342 5.268 1.00 87.56 91 PHE A N 1
ATOM 699 C CA . PHE A 1 91 ? 5.560 7.407 6.275 1.00 87.56 91 PHE A CA 1
ATOM 700 C C . PHE A 1 91 ? 6.578 6.414 5.700 1.00 87.56 91 PHE A C 1
ATOM 702 O O . PHE A 1 91 ? 7.671 6.303 6.243 1.00 87.56 91 PHE A O 1
ATOM 709 N N . ILE A 1 92 ? 6.263 5.739 4.586 1.00 88.69 92 ILE A N 1
ATOM 710 C CA . ILE A 1 92 ? 7.159 4.741 3.972 1.00 88.69 92 ILE A CA 1
ATOM 711 C C . ILE A 1 92 ? 8.506 5.368 3.583 1.00 88.69 92 ILE A C 1
ATOM 713 O O . ILE A 1 92 ? 9.549 4.741 3.746 1.00 88.69 92 ILE A O 1
ATOM 717 N N . ARG A 1 93 ? 8.498 6.611 3.084 1.00 87.38 93 ARG A N 1
ATOM 718 C CA . ARG A 1 93 ? 9.726 7.332 2.711 1.00 87.38 93 ARG A CA 1
ATOM 719 C C . ARG A 1 93 ? 10.584 7.695 3.917 1.00 87.38 93 ARG A C 1
ATOM 721 O O . ARG A 1 93 ? 11.801 7.604 3.836 1.00 87.38 93 ARG A O 1
ATOM 728 N N . GLU A 1 94 ? 9.951 8.107 5.008 1.00 87.62 94 GLU A N 1
ATOM 729 C CA . GLU A 1 94 ? 10.634 8.512 6.241 1.00 87.62 94 GLU A CA 1
ATOM 730 C C . GLU A 1 94 ? 11.066 7.305 7.093 1.00 87.62 94 GLU A C 1
ATOM 732 O O . GLU A 1 94 ? 11.976 7.419 7.907 1.00 87.62 94 GLU A O 1
ATOM 737 N N . ASN A 1 95 ? 10.443 6.139 6.894 1.00 85.69 95 ASN A N 1
ATOM 738 C CA . ASN A 1 95 ? 10.574 4.967 7.761 1.00 85.69 95 ASN A CA 1
ATOM 739 C C . ASN A 1 95 ? 10.868 3.687 6.963 1.00 85.69 95 ASN A C 1
ATOM 741 O O . ASN A 1 95 ? 10.237 2.654 7.174 1.00 85.69 95 ASN A O 1
ATOM 745 N N . ALA A 1 96 ? 11.849 3.733 6.056 1.00 79.88 96 ALA A N 1
ATOM 746 C CA . ALA A 1 96 ? 12.157 2.630 5.136 1.00 79.88 96 ALA A CA 1
ATOM 747 C C . ALA A 1 96 ? 12.467 1.278 5.818 1.00 79.88 96 ALA A C 1
ATOM 749 O O . ALA A 1 96 ? 12.310 0.230 5.200 1.00 79.88 96 ALA A O 1
ATOM 750 N N . LYS A 1 97 ? 12.905 1.291 7.085 1.00 82.69 97 LYS A N 1
ATOM 751 C CA . LYS A 1 97 ? 13.235 0.083 7.865 1.00 82.69 97 LYS A CA 1
ATOM 752 C C . LYS A 1 97 ? 12.074 -0.440 8.715 1.00 82.69 97 LYS A C 1
ATOM 754 O O . LYS A 1 97 ? 12.208 -1.493 9.332 1.00 82.69 97 LYS A O 1
ATOM 759 N N . VAL A 1 98 ? 10.960 0.288 8.792 1.00 84.81 98 VAL A N 1
ATOM 760 C CA . VAL A 1 98 ? 9.818 -0.116 9.613 1.00 84.81 98 VAL A CA 1
ATOM 761 C C . VAL A 1 98 ? 8.964 -1.111 8.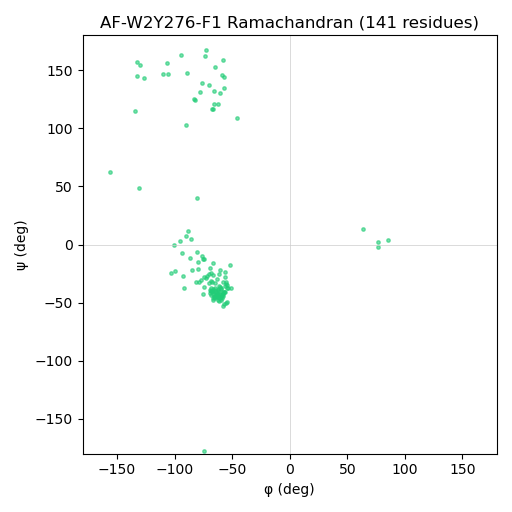826 1.00 84.81 98 VAL A C 1
ATOM 763 O O . VAL A 1 98 ? 8.517 -0.787 7.722 1.00 84.81 98 VAL A O 1
ATOM 766 N N . PRO A 1 99 ? 8.693 -2.311 9.369 1.00 87.44 99 PRO A N 1
ATOM 767 C CA . PRO A 1 99 ? 7.785 -3.253 8.732 1.00 87.44 99 PRO A CA 1
ATOM 768 C C . PRO A 1 99 ? 6.418 -2.605 8.521 1.00 87.44 99 PRO A C 1
ATOM 770 O O . PRO A 1 99 ? 5.891 -1.977 9.434 1.00 87.44 99 PRO A O 1
ATOM 773 N N . LEU A 1 100 ? 5.814 -2.767 7.344 1.00 91.00 100 LEU A N 1
ATOM 774 C CA . LEU A 1 100 ? 4.479 -2.217 7.061 1.00 91.00 100 LEU A CA 1
ATOM 775 C C . LEU A 1 100 ? 3.357 -3.220 7.365 1.00 91.00 100 LEU A C 1
ATOM 777 O O . LEU A 1 100 ? 2.232 -2.830 7.675 1.00 91.00 100 LEU A O 1
ATOM 781 N N . ILE A 1 101 ? 3.661 -4.518 7.283 1.00 92.31 101 ILE A N 1
ATOM 782 C CA . ILE A 1 101 ? 2.698 -5.611 7.446 1.00 92.31 101 ILE A CA 1
ATOM 783 C C . ILE A 1 101 ? 3.193 -6.654 8.444 1.00 92.31 101 ILE A C 1
ATOM 785 O O . ILE A 1 101 ? 4.392 -6.862 8.618 1.00 92.31 101 ILE A O 1
ATOM 789 N N . GLN A 1 102 ? 2.253 -7.363 9.063 1.00 91.12 102 GLN A N 1
ATOM 790 C CA . GLN A 1 102 ? 2.533 -8.559 9.848 1.00 91.12 102 GLN A CA 1
ATOM 791 C C . GLN A 1 102 ? 2.468 -9.789 8.943 1.00 91.12 102 GLN A C 1
ATOM 793 O O . GLN A 1 102 ? 1.383 -10.283 8.631 1.00 91.12 102 GLN A O 1
ATOM 798 N N . PHE A 1 103 ? 3.627 -10.330 8.557 1.00 84.94 103 PHE A N 1
ATOM 799 C CA . PHE A 1 103 ? 3.707 -11.468 7.629 1.00 84.94 103 PHE A CA 1
ATOM 800 C C . PHE A 1 103 ? 2.902 -12.696 8.075 1.00 84.94 103 PHE A C 1
ATOM 802 O O . PHE A 1 103 ? 2.320 -13.376 7.241 1.00 84.94 103 PHE 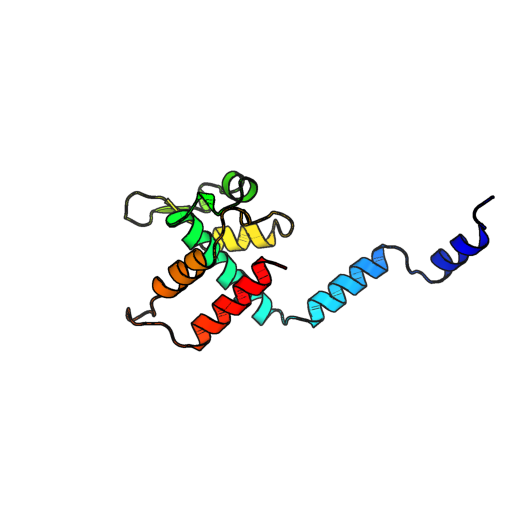A O 1
ATOM 809 N N . LYS A 1 104 ? 2.805 -12.957 9.387 1.00 88.50 104 LYS A N 1
ATOM 810 C CA . LYS A 1 104 ? 2.018 -14.083 9.928 1.00 88.50 104 LYS A CA 1
ATOM 811 C C . LYS A 1 104 ? 0.504 -13.912 9.758 1.00 88.50 104 LYS A C 1
ATOM 813 O O . LYS A 1 104 ? -0.223 -14.901 9.782 1.00 88.50 104 LYS A O 1
ATOM 818 N N . GLN A 1 105 ? 0.026 -12.674 9.637 1.00 89.50 105 GLN A N 1
ATOM 819 C CA . GLN A 1 105 ? -1.399 -12.362 9.502 1.00 89.50 105 GLN A CA 1
ATOM 820 C C . GLN A 1 105 ? -1.806 -12.095 8.049 1.00 89.50 105 GLN A C 1
ATOM 822 O O . GLN A 1 105 ? -2.983 -12.241 7.702 1.00 89.50 105 GLN A O 1
ATOM 827 N N . HIS A 1 106 ? -0.845 -11.720 7.204 1.00 89.31 106 HIS A N 1
ATOM 828 C CA . HIS A 1 106 ? -1.041 -11.489 5.779 1.00 89.31 106 HIS A CA 1
ATOM 829 C C . HIS A 1 106 ? -1.292 -12.806 5.022 1.00 89.31 106 HIS A C 1
ATOM 831 O O . HIS A 1 106 ? -0.653 -13.824 5.283 1.00 89.31 106 HIS A O 1
ATOM 837 N N . ARG A 1 107 ? -2.254 -12.797 4.094 1.00 89.75 107 ARG A N 1
ATOM 838 C CA . ARG A 1 107 ? -2.586 -13.924 3.211 1.00 89.75 107 ARG A CA 1
ATOM 839 C C . ARG A 1 107 ? -2.709 -13.454 1.762 1.00 89.75 107 ARG A C 1
ATOM 841 O O . ARG A 1 107 ? -3.068 -12.310 1.495 1.00 89.75 107 ARG A O 1
ATOM 848 N N . ALA A 1 108 ? -2.530 -14.377 0.816 1.00 87.12 108 ALA A N 1
ATOM 849 C CA . ALA A 1 108 ? -2.748 -14.110 -0.611 1.00 87.12 108 ALA A CA 1
ATOM 850 C C . ALA A 1 108 ? -4.166 -13.57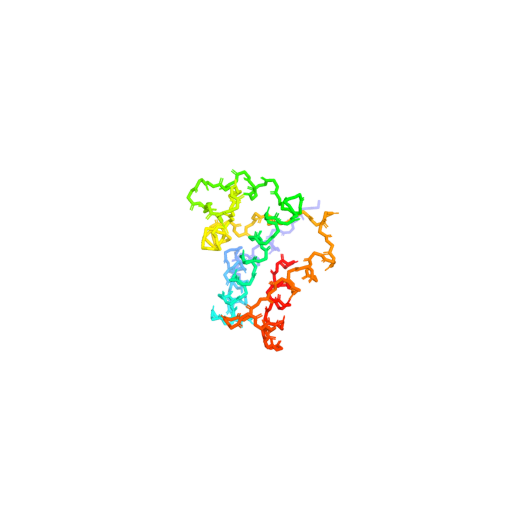9 -0.912 1.00 87.12 108 ALA A C 1
ATOM 852 O O . ALA A 1 108 ? -4.326 -12.674 -1.729 1.00 87.12 108 ALA A O 1
ATOM 853 N N . THR A 1 109 ? -5.175 -14.062 -0.181 1.00 91.31 109 THR A N 1
ATOM 854 C CA . THR A 1 109 ? -6.574 -13.618 -0.301 1.00 91.31 109 THR A CA 1
ATOM 855 C C . THR A 1 109 ? -6.773 -12.137 0.021 1.00 91.31 109 THR A C 1
ATOM 857 O O . THR A 1 109 ? -7.711 -11.523 -0.476 1.00 91.31 109 THR A O 1
ATOM 860 N N . ASP A 1 110 ? -5.901 -11.533 0.833 1.00 91.25 110 ASP A N 1
ATOM 861 C CA . ASP A 1 110 ? -5.989 -10.102 1.147 1.00 91.25 110 ASP A CA 1
ATOM 862 C C . ASP A 1 110 ? -5.664 -9.262 -0.089 1.00 91.25 110 ASP A C 1
ATOM 864 O O . ASP A 1 110 ? -6.295 -8.240 -0.356 1.00 91.25 110 ASP A O 1
ATOM 868 N N . PHE A 1 111 ? -4.699 -9.727 -0.886 1.00 87.12 111 PHE A N 1
ATOM 869 C CA . PHE A 1 111 ? -4.370 -9.077 -2.142 1.00 87.12 111 PHE A CA 1
ATOM 870 C C . PHE A 1 111 ? -5.494 -9.231 -3.163 1.00 87.12 111 PHE A C 1
ATOM 872 O O . PHE A 1 111 ? -5.861 -8.257 -3.818 1.00 87.12 111 PHE A O 1
ATOM 879 N N . GLU A 1 112 ? -6.073 -10.425 -3.275 1.00 90.38 112 GLU A N 1
ATOM 880 C CA . GLU A 1 112 ? -7.256 -10.640 -4.112 1.00 90.38 112 GLU A CA 1
ATOM 881 C C . GLU A 1 112 ? -8.395 -9.698 -3.705 1.00 90.38 112 GLU A C 1
ATOM 883 O O . GLU A 1 112 ? -9.012 -9.077 -4.570 1.00 90.38 112 GLU A O 1
ATOM 888 N N . GLY A 1 113 ? -8.598 -9.501 -2.397 1.00 91.94 113 GLY A N 1
ATOM 889 C CA . GLY A 1 113 ? -9.537 -8.525 -1.846 1.00 91.94 113 GLY A CA 1
ATOM 890 C C . GLY A 1 113 ? -9.295 -7.104 -2.360 1.00 91.94 113 GLY A C 1
ATOM 891 O O . GLY A 1 113 ? -10.227 -6.483 -2.878 1.00 91.94 113 GLY A O 1
ATOM 892 N N . LEU A 1 114 ? -8.048 -6.614 -2.306 1.00 90.81 114 LEU A N 1
ATOM 893 C CA . LEU A 1 114 ? -7.686 -5.325 -2.909 1.00 90.81 114 LEU A CA 1
ATOM 894 C C . LEU A 1 114 ? -8.032 -5.312 -4.402 1.00 90.81 114 LEU A C 1
ATOM 896 O O . LEU A 1 114 ? -8.671 -4.379 -4.881 1.00 90.81 114 LEU A O 1
ATOM 900 N N . LEU A 1 115 ? -7.591 -6.318 -5.161 1.00 89.31 115 LEU A N 1
ATOM 901 C CA . LEU A 1 115 ? -7.767 -6.336 -6.615 1.00 89.31 115 LEU A CA 1
ATOM 902 C C . LEU A 1 115 ? -9.242 -6.308 -7.028 1.00 89.31 115 LEU A C 1
ATOM 904 O O . LEU A 1 115 ? -9.590 -5.659 -8.018 1.00 89.31 115 LEU A O 1
ATOM 908 N N . LEU A 1 116 ? -10.101 -6.987 -6.267 1.00 90.12 116 LEU A N 1
ATOM 909 C CA . LEU A 1 116 ? -11.546 -7.006 -6.476 1.00 90.12 116 LEU A CA 1
ATOM 910 C C . LEU A 1 116 ? -12.213 -5.680 -6.087 1.00 90.12 116 LEU A C 1
ATOM 912 O O . LEU A 1 116 ? -13.222 -5.313 -6.696 1.00 90.12 116 LEU A O 1
ATOM 916 N N . SER A 1 117 ? -11.649 -4.940 -5.128 1.00 90.12 117 SER A N 1
ATOM 917 C CA . SER A 1 117 ? -12.165 -3.626 -4.734 1.00 90.12 117 SER A CA 1
ATOM 918 C C . SER A 1 117 ? -11.750 -2.499 -5.684 1.00 90.12 117 SER A C 1
ATOM 920 O O . SER A 1 117 ? -12.327 -1.414 -5.626 1.00 90.12 117 SER A O 1
ATOM 922 N N . LEU A 1 118 ? -10.755 -2.708 -6.555 1.00 88.81 118 LEU A N 1
ATOM 923 C CA . LEU A 1 118 ? -10.315 -1.675 -7.491 1.00 88.81 118 LEU A CA 1
ATOM 924 C C . LEU A 1 118 ? -11.410 -1.349 -8.515 1.00 88.81 118 LEU A C 1
ATOM 926 O O . LEU A 1 118 ? -11.957 -2.228 -9.184 1.00 88.81 118 LEU A O 1
ATOM 930 N N . LYS A 1 119 ? -11.656 -0.052 -8.700 1.00 87.38 119 LYS A N 1
ATOM 931 C CA . LYS A 1 119 ? -12.553 0.489 -9.722 1.00 87.38 119 LYS A CA 1
ATOM 932 C C . LYS A 1 119 ? -11.825 1.534 -10.556 1.00 87.38 119 LYS A C 1
ATOM 934 O O . LYS A 1 119 ? -11.009 2.299 -10.043 1.00 87.38 119 LYS A O 1
ATOM 939 N N . SER A 1 120 ? -12.109 1.572 -11.853 1.00 86.50 120 SER A N 1
ATOM 940 C CA . SER A 1 120 ? -11.732 2.703 -12.701 1.00 86.50 120 SER A CA 1
ATOM 941 C C . SER A 1 120 ? -12.612 3.919 -12.394 1.00 86.50 120 SER A C 1
ATOM 943 O O . SER A 1 120 ? -13.646 3.812 -11.740 1.00 86.50 120 SER A O 1
ATOM 945 N N . ARG A 1 121 ? -12.227 5.097 -12.899 1.00 83.75 121 ARG A N 1
ATOM 946 C CA . ARG A 1 121 ? -12.954 6.360 -12.660 1.00 83.75 121 ARG A CA 1
ATOM 947 C C . ARG A 1 121 ? -14.430 6.315 -13.081 1.00 83.75 121 ARG A C 1
ATOM 949 O O . ARG A 1 121 ? -15.246 7.021 -12.510 1.00 83.75 121 ARG A O 1
ATOM 956 N N . ASN A 1 122 ? -14.765 5.488 -14.067 1.00 89.00 122 ASN A N 1
ATOM 957 C CA . ASN A 1 122 ? -16.131 5.258 -14.543 1.00 89.00 122 ASN A CA 1
ATOM 958 C C . ASN A 1 122 ? -16.868 4.130 -13.785 1.00 89.00 122 ASN A C 1
ATOM 960 O O . ASN A 1 122 ? -17.889 3.653 -14.265 1.00 89.00 122 ASN A O 1
ATOM 964 N N . GLY A 1 123 ? -16.334 3.641 -12.660 1.00 87.56 123 GLY A N 1
ATOM 965 C CA . GLY A 1 123 ? -16.919 2.545 -11.875 1.00 87.56 123 GLY A CA 1
ATOM 966 C C . GLY A 1 123 ? -16.706 1.140 -12.458 1.00 87.56 123 GLY A C 1
ATOM 967 O O . GLY A 1 123 ? -17.102 0.150 -11.842 1.00 87.56 123 GLY A O 1
ATOM 968 N N . GLY A 1 124 ? -16.066 1.033 -13.624 1.00 90.25 124 GLY A N 1
ATOM 969 C CA . GLY A 1 124 ? -15.721 -0.235 -14.263 1.00 90.25 124 GLY A CA 1
ATOM 970 C C . GLY A 1 124 ? -14.551 -0.968 -13.597 1.00 90.25 124 GLY A C 1
ATOM 971 O O . GLY A 1 124 ? -13.982 -0.530 -12.593 1.00 90.25 124 GLY A O 1
ATOM 972 N N . LYS A 1 125 ? -14.178 -2.114 -14.177 1.00 90.00 125 LYS A N 1
ATOM 973 C CA . LYS A 1 125 ? -12.959 -2.833 -13.787 1.00 90.00 125 LYS A CA 1
ATOM 974 C C . LYS A 1 125 ? -11.727 -2.128 -14.377 1.00 90.00 125 LYS A C 1
ATOM 976 O O . LYS A 1 125 ? -11.773 -1.712 -15.536 1.00 90.00 125 LYS A O 1
ATOM 981 N N . PRO A 1 126 ? -10.623 -2.008 -13.622 1.00 90.94 126 PRO A N 1
ATOM 982 C CA . PRO A 1 126 ? -9.353 -1.537 -14.161 1.00 90.94 126 PRO A CA 1
ATOM 983 C C . PRO A 1 126 ? -8.843 -2.393 -15.329 1.00 90.94 126 PRO A C 1
ATOM 985 O O . PRO A 1 126 ? -9.191 -3.564 -15.467 1.00 90.94 126 PRO A O 1
ATOM 988 N N . GLY A 1 127 ? -7.964 -1.814 -16.148 1.00 91.25 127 GLY A N 1
ATOM 989 C CA . GLY A 1 127 ? -7.243 -2.557 -17.182 1.00 91.25 127 GLY A CA 1
ATOM 990 C C . GLY A 1 127 ? -6.139 -3.453 -16.609 1.00 91.25 127 GLY A C 1
ATOM 991 O O . GLY A 1 127 ? -5.655 -3.236 -15.497 1.00 91.25 127 GLY A O 1
ATOM 992 N N . ILE A 1 128 ? -5.682 -4.423 -17.410 1.00 90.88 128 ILE A N 1
ATOM 993 C CA . ILE A 1 128 ? -4.639 -5.396 -17.033 1.00 90.88 128 ILE A CA 1
ATOM 994 C C . ILE A 1 128 ? -3.336 -4.744 -16.545 1.00 90.88 128 ILE A C 1
ATOM 996 O O . ILE A 1 128 ? -2.697 -5.235 -15.618 1.00 90.88 128 ILE A O 1
ATOM 1000 N N . SER A 1 129 ? -2.971 -3.592 -17.113 1.00 90.44 129 SER A N 1
ATOM 1001 C CA . SER A 1 129 ? -1.779 -2.840 -16.714 1.00 90.44 129 SER A CA 1
ATOM 1002 C C . SER A 1 129 ? -1.829 -2.389 -15.254 1.00 90.44 129 SER A C 1
ATOM 1004 O O . SER A 1 129 ? -0.807 -2.422 -14.576 1.00 90.44 129 SER A O 1
ATOM 1006 N N . VAL A 1 130 ? -3.009 -2.033 -14.736 1.00 88.06 130 VAL A N 1
ATOM 1007 C CA . VAL A 1 130 ? -3.184 -1.640 -13.331 1.00 88.06 130 VAL A CA 1
ATOM 1008 C C . VAL A 1 130 ? -2.934 -2.833 -12.414 1.00 88.06 130 VAL A C 1
ATOM 1010 O O . VAL A 1 130 ? -2.189 -2.708 -11.443 1.00 88.06 130 VAL A O 1
ATOM 1013 N N . TYR A 1 131 ? -3.499 -3.996 -12.748 1.00 89.81 131 TYR A N 1
ATOM 1014 C CA . TYR A 1 131 ? -3.288 -5.233 -11.995 1.00 89.81 131 TYR A CA 1
ATOM 1015 C C . TYR A 1 131 ? -1.808 -5.627 -11.948 1.00 89.81 131 TYR A C 1
ATOM 1017 O O . TYR A 1 131 ? -1.283 -5.913 -10.872 1.00 89.81 131 TYR A O 1
ATOM 1025 N N . ASN A 1 132 ? -1.116 -5.563 -13.089 1.00 90.44 132 ASN A N 1
ATOM 1026 C CA . ASN A 1 132 ? 0.316 -5.850 -13.162 1.00 90.44 132 ASN A CA 1
ATOM 1027 C C . ASN A 1 132 ? 1.137 -4.873 -12.311 1.00 90.44 132 ASN A C 1
ATOM 1029 O O . ASN A 1 132 ? 2.001 -5.309 -11.554 1.00 90.44 132 ASN A O 1
ATOM 1033 N N . SER A 1 133 ? 0.825 -3.574 -12.347 1.00 89.19 133 SER A N 1
ATOM 1034 C CA . SER A 1 133 ? 1.515 -2.584 -11.514 1.00 89.19 133 SER A CA 1
ATOM 1035 C C . SER A 1 133 ? 1.325 -2.829 -10.016 1.00 89.19 133 SER A C 1
ATOM 1037 O O . SER A 1 133 ? 2.281 -2.681 -9.257 1.00 89.19 133 SER A O 1
ATOM 1039 N N . PHE A 1 134 ? 0.126 -3.225 -9.572 1.00 89.94 134 PHE A N 1
ATOM 1040 C CA . PHE A 1 134 ? -0.108 -3.582 -8.168 1.00 89.94 134 PHE A CA 1
ATOM 1041 C C . PHE A 1 134 ? 0.619 -4.864 -7.767 1.00 89.94 134 PHE A C 1
ATOM 1043 O O . PHE A 1 134 ? 1.206 -4.915 -6.689 1.00 89.94 134 PHE A O 1
ATOM 1050 N N . ARG A 1 135 ? 0.644 -5.872 -8.646 1.00 88.62 135 ARG A N 1
ATOM 1051 C CA . ARG A 1 135 ? 1.407 -7.103 -8.421 1.00 88.62 135 ARG A CA 1
ATOM 1052 C C . ARG A 1 135 ? 2.898 -6.807 -8.238 1.00 88.62 135 ARG A C 1
ATOM 1054 O O . ARG A 1 135 ? 3.498 -7.297 -7.287 1.00 88.62 135 ARG A O 1
ATOM 1061 N N . SER A 1 136 ? 3.481 -5.972 -9.100 1.00 89.25 136 SER A N 1
ATOM 1062 C CA . SER A 1 136 ? 4.879 -5.544 -8.969 1.00 89.25 136 SER A CA 1
ATOM 1063 C C . SER A 1 136 ? 5.111 -4.720 -7.703 1.00 89.25 136 SER A C 1
ATOM 1065 O O . SER A 1 136 ? 6.066 -4.982 -6.980 1.00 89.25 136 SER A O 1
ATOM 1067 N N . ALA A 1 137 ? 4.225 -3.772 -7.384 1.00 89.31 137 ALA A N 1
ATOM 1068 C CA . ALA A 1 137 ? 4.334 -2.978 -6.160 1.00 89.31 137 ALA A CA 1
ATOM 1069 C C . ALA A 1 137 ? 4.360 -3.856 -4.903 1.00 89.31 137 ALA A C 1
ATOM 1071 O O . ALA A 1 137 ? 5.153 -3.608 -4.003 1.00 89.31 137 ALA A O 1
ATOM 1072 N N . LEU A 1 138 ? 3.534 -4.904 -4.859 1.00 85.81 138 LEU A N 1
ATOM 1073 C CA . LEU A 1 138 ? 3.548 -5.847 -3.749 1.00 85.81 1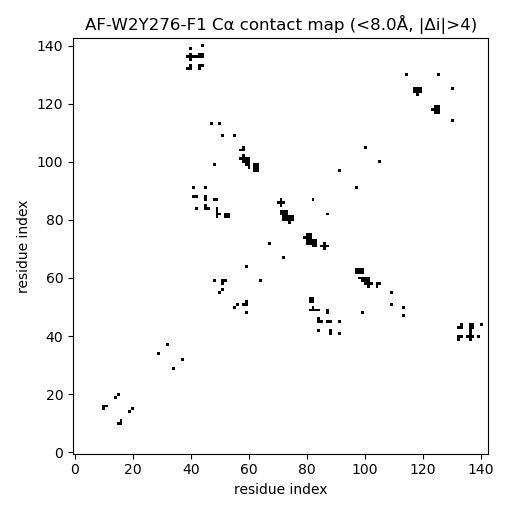38 LEU A CA 1
ATOM 1074 C C . LEU A 1 138 ? 4.796 -6.697 -3.703 1.00 85.81 138 LEU A C 1
ATOM 1076 O O . LEU A 1 138 ? 5.305 -6.911 -2.618 1.00 85.81 138 LEU A O 1
ATOM 1080 N N . PHE A 1 139 ? 5.324 -7.150 -4.837 1.00 85.25 139 PHE A N 1
ATOM 1081 C CA . PHE A 1 139 ? 6.608 -7.848 -4.827 1.00 85.25 139 PHE A CA 1
ATOM 1082 C C . PHE A 1 139 ? 7.698 -7.007 -4.136 1.00 85.25 139 PHE A C 1
ATOM 1084 O O . PHE A 1 139 ? 8.482 -7.534 -3.355 1.00 85.25 139 PHE A O 1
ATOM 1091 N N . HIS A 1 140 ? 7.675 -5.687 -4.340 1.00 83.38 140 HIS A N 1
ATOM 1092 C CA . HIS A 1 140 ? 8.575 -4.747 -3.668 1.00 83.38 140 HIS A CA 1
ATOM 1093 C C . HIS A 1 140 ? 8.238 -4.455 -2.199 1.00 83.38 140 HIS A C 1
ATOM 1095 O O . HIS A 1 140 ? 9.081 -3.898 -1.510 1.00 83.38 140 HIS A O 1
ATOM 1101 N N . LEU A 1 141 ? 7.059 -4.844 -1.706 1.00 83.50 141 LEU A N 1
ATOM 1102 C CA . LEU A 1 141 ? 6.708 -4.765 -0.284 1.00 83.50 141 LEU A CA 1
ATOM 1103 C C . LEU A 1 141 ? 7.409 -5.851 0.550 1.00 83.50 141 LEU A C 1
ATOM 1105 O O . LEU A 1 141 ? 7.615 -5.659 1.744 1.00 83.50 141 LEU A O 1
ATOM 1109 N N . TYR A 1 142 ? 7.738 -6.993 -0.062 1.00 76.19 142 TYR A N 1
ATOM 1110 C CA . TYR A 1 142 ? 8.376 -8.143 0.601 1.00 76.19 142 TYR A CA 1
ATOM 1111 C C . TYR A 1 142 ? 9.903 -8.164 0.462 1.00 76.19 142 TYR A C 1
ATOM 1113 O O . TYR A 1 142 ? 10.527 -9.141 0.878 1.00 76.19 142 TYR A O 1
ATOM 1121 N N . ARG A 1 143 ? 10.493 -7.146 -0.167 1.00 68.44 143 ARG A N 1
ATOM 1122 C CA . ARG A 1 143 ? 11.934 -7.043 -0.408 1.00 68.44 143 ARG A CA 1
ATOM 1123 C C . ARG A 1 143 ? 12.561 -6.062 0.568 1.00 68.44 143 ARG A C 1
ATOM 1125 O O . ARG A 1 143 ? 13.695 -6.355 0.997 1.00 68.44 143 ARG A O 1
#

Sequence (143 aa):
MELDEEAKEDFDEHGLGGEDLDAQIEAVKSNIIGSKTATMYLRGMSRYIAWLYTNKRNGLSGELLSALRDDALEDDGTGYLSLKVNGVLRFIRENAKVPLIQFKQHRATDFEGLLLSLKSRNGGKPGISVYNSFRSALFHLYR

Organism: NCBI:txid1317064

Radius of gyration: 20.67 Å; Cα contacts (8 Å, |Δi|>4): 111; chains: 1; bounding box: 68×32×34 Å

Secondary structure (DSSP, 8-state):
----THHHHHHHHTT--HHHHHHHHHHHHHHHS-HHHHHHHHHHHHHHHHHHHHH-GGGB-HHHHHH--GGGEEE-SSSSEEE-HHHHHHHHHH-TTS--B-TTT--HHHHHHHHHH---TTSSPPPHHHHHHHHHHHHTT--

pLDDT: mean 79.8, std 14.0, range [43.09, 93.06]